Protein AF-A0A3D4XQU2-F1 (afdb_monomer)

Structure (mmCIF, N/CA/C/O backbone):
data_AF-A0A3D4XQU2-F1
#
_entry.id   AF-A0A3D4XQU2-F1
#
loop_
_atom_site.group_PDB
_atom_site.id
_atom_site.type_symbol
_atom_site.label_atom_id
_atom_site.label_alt_id
_atom_site.label_comp_id
_atom_site.label_asym_id
_atom_site.label_entity_id
_atom_site.label_seq_id
_atom_site.pdbx_PDB_ins_code
_atom_site.Cartn_x
_atom_site.Cartn_y
_atom_site.Cartn_z
_atom_site.occupancy
_atom_site.B_iso_or_equiv
_atom_site.auth_seq_id
_atom_site.auth_comp_id
_atom_site.auth_asym_id
_atom_site.auth_atom_id
_atom_site.pdbx_PDB_model_num
ATOM 1 N N . MET A 1 1 ? 2.471 10.747 26.305 1.00 48.62 1 MET A N 1
ATOM 2 C CA . MET A 1 1 ? 1.966 9.851 25.245 1.00 48.62 1 MET A CA 1
ATOM 3 C C . MET A 1 1 ? 2.435 8.451 25.588 1.00 48.62 1 MET A C 1
ATOM 5 O O . MET A 1 1 ? 3.617 8.169 25.452 1.00 48.62 1 MET A O 1
ATOM 9 N N . SER A 1 2 ? 1.565 7.637 26.184 1.00 59.47 2 SER A N 1
ATOM 10 C CA . SER A 1 2 ? 1.895 6.248 26.513 1.00 59.47 2 SER A CA 1
ATOM 11 C C . SER A 1 2 ? 1.587 5.416 25.278 1.00 59.47 2 SER A C 1
ATOM 13 O O . SER A 1 2 ? 0.427 5.330 24.897 1.00 59.47 2 SER A O 1
ATOM 15 N N . PHE A 1 3 ? 2.613 4.874 24.627 1.00 60.78 3 PHE A N 1
ATOM 16 C CA . PHE A 1 3 ? 2.453 4.053 23.428 1.00 60.78 3 PHE A CA 1
ATOM 17 C C . PHE A 1 3 ? 1.748 2.746 23.824 1.00 60.78 3 PHE A C 1
ATOM 19 O O . PHE A 1 3 ? 2.338 1.901 24.504 1.00 60.78 3 PHE A O 1
ATOM 26 N N . ASP A 1 4 ? 0.470 2.596 23.470 1.00 64.31 4 ASP A N 1
ATOM 27 C CA . ASP A 1 4 ? -0.316 1.426 23.866 1.00 64.31 4 ASP A CA 1
ATOM 28 C C . ASP A 1 4 ? -0.169 0.305 22.828 1.00 64.31 4 ASP A C 1
ATOM 30 O O . ASP A 1 4 ? -0.841 0.248 21.798 1.00 64.31 4 ASP A O 1
ATOM 34 N N . TYR A 1 5 ? 0.750 -0.617 23.109 1.00 65.19 5 TYR A N 1
ATOM 35 C CA . TYR A 1 5 ? 1.066 -1.746 22.233 1.00 65.19 5 TYR A CA 1
ATOM 36 C C . TYR A 1 5 ? -0.092 -2.743 22.067 1.00 65.19 5 TYR A C 1
ATOM 38 O O . TYR A 1 5 ? -0.075 -3.545 21.134 1.00 65.19 5 TYR A O 1
ATOM 46 N N . LYS A 1 6 ? -1.116 -2.711 22.932 1.00 62.22 6 LYS A N 1
ATOM 47 C CA . LYS A 1 6 ? -2.312 -3.551 22.773 1.00 62.22 6 LYS A CA 1
ATOM 48 C C . LYS A 1 6 ? -3.223 -3.033 21.660 1.00 62.22 6 LYS A C 1
ATOM 50 O O . LYS A 1 6 ? -3.827 -3.844 20.958 1.00 62.22 6 LYS A O 1
ATOM 55 N N . ARG A 1 7 ? -3.279 -1.715 21.434 1.00 64.19 7 ARG A N 1
ATOM 56 C CA . ARG A 1 7 ? -4.055 -1.117 20.330 1.00 64.19 7 ARG A CA 1
ATOM 57 C C . ARG A 1 7 ? -3.435 -1.314 18.945 1.00 64.19 7 ARG A C 1
ATOM 59 O O . ARG A 1 7 ? -4.141 -1.166 17.951 1.00 64.19 7 ARG A O 1
ATOM 66 N N . LEU A 1 8 ? -2.165 -1.723 18.864 1.00 63.12 8 LEU A N 1
ATOM 67 C CA . LEU A 1 8 ? -1.506 -2.088 17.600 1.00 63.12 8 LEU A CA 1
ATOM 68 C C . LEU A 1 8 ? -2.122 -3.320 16.929 1.00 63.12 8 LEU A C 1
ATOM 70 O O . LEU A 1 8 ? -1.996 -3.462 15.720 1.00 63.12 8 LEU A O 1
ATOM 74 N N . PHE A 1 9 ? -2.752 -4.213 17.698 1.00 61.50 9 PHE A N 1
ATOM 75 C CA . PHE A 1 9 ? -3.322 -5.476 17.206 1.00 61.50 9 PHE A CA 1
ATOM 76 C C . PHE A 1 9 ? -4.850 -5.507 17.252 1.00 61.50 9 PHE A C 1
ATOM 78 O O . PHE A 1 9 ? -5.470 -6.467 16.794 1.00 61.50 9 PHE A O 1
ATOM 85 N N . LYS A 1 10 ? -5.474 -4.462 17.800 1.00 64.38 10 LYS A N 1
ATOM 86 C CA . LYS A 1 10 ? -6.925 -4.357 17.852 1.00 64.38 10 LYS A CA 1
ATOM 87 C C . LYS A 1 10 ? -7.426 -3.853 16.499 1.00 64.38 10 LYS A C 1
ATOM 89 O O . LYS A 1 10 ? -7.158 -2.715 16.119 1.00 64.38 10 LYS A O 1
ATOM 94 N N . PHE A 1 11 ? -8.121 -4.721 15.765 1.00 60.22 11 PHE A N 1
ATOM 95 C CA . PHE A 1 11 ? -8.783 -4.364 14.513 1.00 60.22 11 PHE A CA 1
ATOM 96 C C . PHE A 1 11 ? -9.969 -3.445 14.809 1.00 60.22 11 PHE A C 1
ATOM 98 O O . PHE A 1 11 ? -11.041 -3.893 15.207 1.00 60.22 11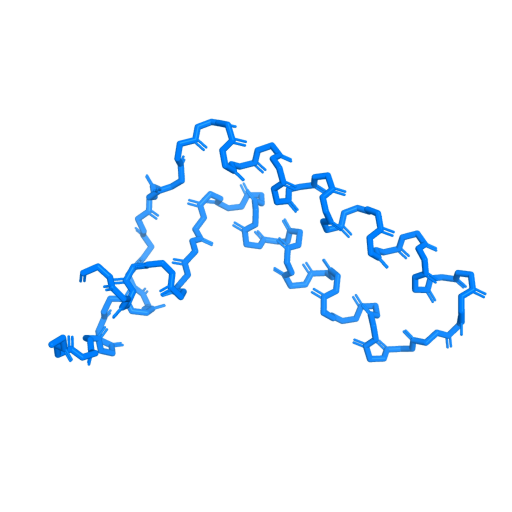 PHE A O 1
ATOM 105 N N . GLU A 1 12 ? -9.758 -2.152 14.610 1.00 66.31 12 GLU A N 1
ATOM 106 C CA . GLU A 1 12 ? -10.794 -1.127 14.649 1.00 66.31 12 GLU A CA 1
ATOM 107 C C . GLU A 1 12 ? -10.735 -0.341 13.334 1.00 66.31 12 GLU A C 1
ATOM 109 O O . GLU A 1 12 ? -9.653 -0.019 12.830 1.00 66.31 12 GLU A O 1
ATOM 114 N N . LEU A 1 13 ? -11.908 -0.066 12.756 1.00 63.34 13 LEU A N 1
ATOM 115 C CA . LEU A 1 13 ? -12.071 0.802 11.588 1.00 63.34 13 LEU A CA 1
ATOM 116 C C . LEU A 1 13 ? -11.849 2.257 12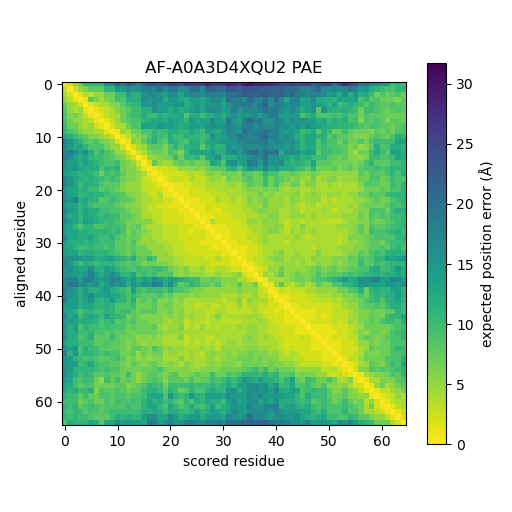.032 1.00 63.34 13 LEU A C 1
ATOM 118 O O . LEU A 1 13 ? -12.791 3.024 12.181 1.00 63.34 13 LEU A O 1
ATOM 122 N N . ASN A 1 14 ? -10.588 2.602 12.297 1.00 64.44 14 ASN A N 1
ATOM 123 C CA . ASN A 1 14 ? -10.169 3.908 12.821 1.00 64.44 14 ASN A CA 1
ATOM 124 C C . ASN A 1 14 ? -9.914 4.945 11.718 1.00 64.44 14 ASN A C 1
ATOM 126 O O . ASN A 1 14 ? -9.610 6.099 12.002 1.00 64.44 14 ASN A O 1
ATOM 130 N N . LEU A 1 15 ? -9.978 4.545 10.445 1.00 64.44 15 LEU A N 1
ATOM 131 C CA . LEU A 1 15 ? -9.721 5.448 9.330 1.00 64.44 15 LEU A CA 1
ATOM 132 C C . LEU A 1 15 ? -11.020 6.062 8.812 1.00 64.44 15 LEU A C 1
ATOM 134 O O . LEU A 1 15 ? -11.862 5.367 8.245 1.00 64.44 15 LEU A O 1
ATOM 138 N N . ASP A 1 16 ? -11.107 7.388 8.925 1.00 69.00 16 ASP A N 1
ATOM 139 C CA . ASP A 1 16 ? -12.058 8.199 8.167 1.00 69.00 16 ASP A CA 1
ATOM 140 C C . ASP A 1 16 ? -11.922 7.929 6.656 1.00 69.00 16 ASP A C 1
ATOM 142 O O . ASP A 1 16 ? -10.830 7.635 6.146 1.00 69.00 16 ASP A O 1
ATOM 146 N N . GLU A 1 17 ? -13.027 8.050 5.921 1.00 71.62 17 GLU A N 1
ATOM 147 C CA . GLU A 1 17 ? -13.104 7.750 4.488 1.00 71.62 17 GLU A CA 1
ATOM 148 C C . GLU A 1 17 ? -12.060 8.524 3.661 1.00 71.62 17 GLU A C 1
ATOM 150 O O . GLU A 1 17 ? -11.528 8.015 2.667 1.00 71.62 17 GLU A O 1
ATOM 155 N N . THR A 1 18 ? -11.714 9.734 4.105 1.00 72.88 18 THR A N 1
ATOM 156 C CA . THR A 1 18 ? -10.717 10.603 3.469 1.00 72.88 18 THR A CA 1
ATOM 157 C C . THR A 1 18 ? -9.299 10.061 3.652 1.00 72.88 18 THR A C 1
ATOM 159 O O . THR A 1 18 ? -8.537 9.936 2.687 1.00 72.88 18 THR A O 1
ATOM 162 N N . ASN A 1 19 ? -8.958 9.657 4.878 1.00 71.06 19 ASN A N 1
ATOM 163 C CA . ASN A 1 19 ? -7.649 9.092 5.210 1.00 71.06 19 ASN A CA 1
ATOM 164 C C . ASN A 1 19 ? -7.449 7.718 4.558 1.00 71.06 19 ASN A C 1
ATOM 166 O O . ASN A 1 19 ? -6.347 7.395 4.103 1.00 71.06 19 ASN A O 1
ATOM 170 N N . LYS A 1 20 ? -8.529 6.935 4.439 1.00 74.25 20 LYS A N 1
ATOM 171 C CA . LYS A 1 20 ? -8.540 5.667 3.704 1.00 74.25 20 LYS A CA 1
ATOM 172 C C . LYS A 1 20 ? -8.182 5.869 2.230 1.00 74.25 20 LYS A C 1
ATOM 174 O O . LYS A 1 20 ? -7.311 5.170 1.711 1.00 74.25 20 LYS A O 1
ATOM 179 N N . LYS A 1 21 ? -8.809 6.849 1.566 1.00 76.50 21 LYS A N 1
ATOM 180 C CA . LYS A 1 21 ? -8.527 7.183 0.161 1.00 76.50 21 LYS A CA 1
ATOM 181 C C . LYS A 1 21 ? -7.080 7.629 -0.010 1.00 76.50 21 LYS A C 1
ATOM 183 O O . LYS A 1 21 ? -6.380 7.061 -0.842 1.00 76.50 21 LYS A O 1
ATOM 188 N N . TYR A 1 22 ? -6.600 8.561 0.814 1.00 79.50 22 TYR A N 1
ATOM 189 C CA . TYR A 1 22 ? -5.223 9.053 0.717 1.00 79.50 22 TYR A CA 1
ATOM 190 C C . TYR A 1 22 ? -4.189 7.926 0.851 1.00 79.50 22 TYR A C 1
ATOM 192 O O . TYR A 1 22 ? -3.251 7.848 0.062 1.00 79.50 22 TYR A O 1
ATOM 200 N N . ARG A 1 23 ? -4.396 6.989 1.785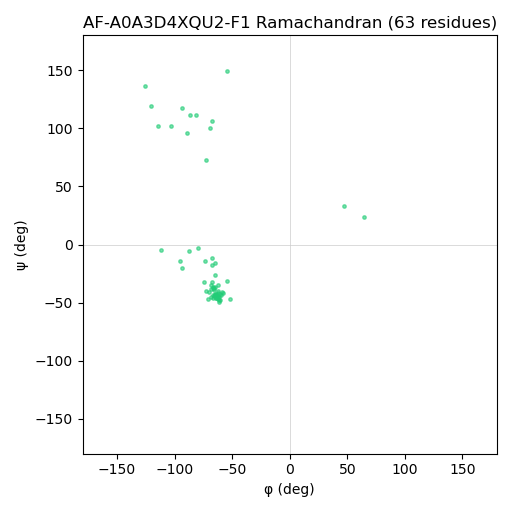 1.00 79.00 23 ARG A N 1
ATOM 201 C CA . ARG A 1 23 ? -3.517 5.823 1.953 1.00 79.00 23 ARG A CA 1
ATOM 202 C C . ARG A 1 23 ? -3.571 4.826 0.810 1.00 79.00 23 ARG A C 1
ATOM 204 O O . ARG A 1 23 ? -2.531 4.286 0.449 1.00 79.00 23 ARG A O 1
ATOM 211 N N . LEU A 1 24 ? -4.749 4.583 0.243 1.00 79.94 24 LEU A N 1
ATOM 212 C CA . LEU A 1 24 ? -4.889 3.720 -0.928 1.00 79.94 24 LEU A CA 1
ATOM 213 C C . LEU A 1 24 ? -4.213 4.339 -2.155 1.00 79.94 24 LEU A C 1
ATOM 215 O O . LEU A 1 24 ? -3.478 3.641 -2.846 1.00 79.94 24 LEU A O 1
ATOM 219 N N . TYR A 1 25 ? -4.385 5.645 -2.383 1.00 83.12 25 TYR A N 1
ATOM 220 C CA . TYR A 1 25 ? -3.706 6.358 -3.468 1.00 83.12 25 TYR A CA 1
ATOM 221 C C . TYR A 1 25 ? -2.192 6.403 -3.263 1.00 83.12 25 TYR A C 1
ATOM 223 O O . TYR A 1 25 ? -1.446 6.117 -4.197 1.00 83.12 25 TYR A O 1
ATOM 231 N N . ALA A 1 26 ? -1.728 6.692 -2.045 1.00 84.25 26 ALA A N 1
ATOM 232 C CA . ALA A 1 26 ? -0.308 6.671 -1.720 1.00 84.25 26 ALA A CA 1
ATOM 233 C C . ALA A 1 26 ? 0.282 5.259 -1.877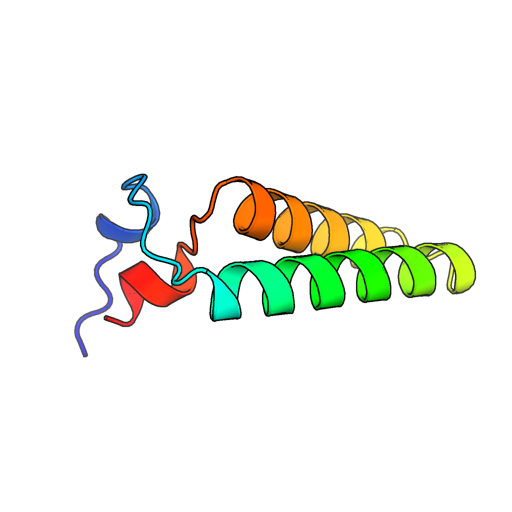 1.00 84.25 26 ALA A C 1
ATOM 235 O O . ALA A 1 26 ? 1.349 5.103 -2.466 1.00 84.25 26 ALA A O 1
ATOM 236 N N . GLY A 1 27 ? -0.417 4.223 -1.402 1.00 82.94 27 GLY A N 1
ATOM 237 C CA . GLY A 1 27 ? -0.011 2.822 -1.540 1.00 82.94 27 GLY A CA 1
ATOM 238 C C . GLY A 1 27 ? 0.082 2.392 -3.002 1.00 82.94 27 GLY A C 1
ATOM 239 O O . GLY A 1 27 ? 1.118 1.883 -3.426 1.00 82.94 27 GLY A O 1
ATOM 240 N N . ALA A 1 28 ? -0.943 2.702 -3.799 1.00 83.75 28 ALA A N 1
ATOM 241 C CA . ALA A 1 28 ? -0.970 2.430 -5.232 1.00 83.75 28 ALA A CA 1
ATOM 242 C C . ALA A 1 28 ? 0.142 3.176 -5.986 1.00 83.75 28 ALA A C 1
ATOM 244 O O . ALA A 1 28 ? 0.852 2.569 -6.785 1.00 83.75 28 ALA A O 1
ATOM 245 N N . ALA A 1 29 ? 0.357 4.463 -5.696 1.00 85.69 29 ALA A N 1
ATOM 246 C CA . ALA A 1 29 ? 1.446 5.234 -6.290 1.00 85.69 29 ALA A CA 1
ATOM 247 C C . ALA A 1 29 ? 2.818 4.635 -5.940 1.00 85.69 29 ALA A C 1
ATOM 249 O O . ALA A 1 29 ? 3.670 4.479 -6.814 1.00 85.69 29 ALA A O 1
ATOM 250 N N . THR A 1 30 ? 3.011 4.225 -4.683 1.00 86.62 30 THR A N 1
ATOM 251 C CA . THR A 1 30 ? 4.261 3.598 -4.225 1.00 86.62 30 THR A CA 1
ATOM 252 C C . THR A 1 30 ? 4.491 2.243 -4.899 1.00 86.62 30 THR A C 1
ATOM 254 O O . THR A 1 30 ? 5.623 1.931 -5.263 1.00 86.62 30 THR A O 1
ATOM 257 N N . LEU A 1 31 ? 3.431 1.459 -5.132 1.00 85.38 31 LEU A N 1
ATOM 258 C CA . LEU A 1 31 ? 3.505 0.203 -5.883 1.00 85.38 31 LEU A CA 1
ATOM 259 C C . LEU A 1 31 ? 3.898 0.431 -7.349 1.00 85.38 31 LEU A C 1
ATOM 261 O O . LEU A 1 31 ? 4.771 -0.268 -7.856 1.00 85.38 31 LEU A O 1
ATOM 265 N N . VAL A 1 32 ? 3.321 1.433 -8.017 1.00 86.19 32 VAL A N 1
ATOM 266 C CA . VAL A 1 32 ? 3.685 1.771 -9.405 1.00 86.19 32 VAL A CA 1
ATOM 267 C C . VAL A 1 32 ? 5.150 2.208 -9.492 1.00 86.19 32 VAL A C 1
ATOM 269 O O . VAL A 1 32 ? 5.897 1.698 -10.327 1.00 86.19 32 VAL A O 1
ATOM 272 N N . VAL A 1 33 ? 5.593 3.092 -8.593 1.00 86.06 33 VAL A N 1
ATOM 273 C CA . VAL A 1 33 ? 6.993 3.545 -8.533 1.00 86.06 33 VAL A CA 1
ATOM 274 C C . VAL A 1 33 ? 7.939 2.384 -8.223 1.00 86.06 33 VAL A C 1
ATOM 276 O O . VAL A 1 33 ? 9.006 2.280 -8.822 1.00 86.06 33 VAL A O 1
ATOM 279 N N . SER A 1 34 ? 7.544 1.479 -7.328 1.00 85.12 34 SER A N 1
ATOM 280 C CA . SER A 1 34 ? 8.319 0.287 -6.983 1.00 85.12 34 SER A CA 1
ATOM 281 C C . SER A 1 34 ? 8.575 -0.621 -8.188 1.00 85.12 34 SER A C 1
ATOM 283 O O . SER A 1 34 ? 9.702 -1.097 -8.346 1.00 85.12 34 SER A O 1
ATOM 285 N N . VAL A 1 35 ? 7.556 -0.844 -9.025 1.00 83.31 35 VAL A N 1
ATOM 286 C CA . VAL A 1 35 ? 7.669 -1.674 -10.232 1.00 83.31 35 VAL A CA 1
ATOM 287 C C . VAL A 1 35 ? 8.622 -1.029 -11.237 1.00 83.31 35 VAL A C 1
ATOM 289 O O . VAL A 1 35 ? 9.484 -1.717 -11.777 1.00 83.31 35 VAL A O 1
ATOM 292 N N . VAL A 1 36 ? 8.536 0.292 -11.431 1.00 84.94 36 VAL A N 1
ATOM 293 C CA . VAL A 1 36 ? 9.447 1.037 -12.322 1.00 84.94 36 VAL A CA 1
ATOM 294 C C . VAL A 1 36 ? 10.888 1.017 -11.802 1.00 84.94 36 VAL A C 1
ATOM 296 O O . VAL A 1 36 ? 11.823 0.850 -12.578 1.00 84.94 36 VAL A O 1
ATOM 299 N N . MET A 1 37 ? 11.076 1.136 -10.486 1.00 84.12 37 MET A N 1
ATOM 300 C CA . MET A 1 37 ? 12.393 1.094 -9.842 1.00 84.12 37 MET A CA 1
ATOM 301 C C . MET A 1 37 ? 12.933 -0.345 -9.672 1.00 84.12 37 MET A C 1
ATOM 303 O O . MET A 1 37 ? 14.021 -0.524 -9.128 1.00 84.12 37 MET A O 1
ATOM 307 N N . ALA A 1 38 ? 12.166 -1.379 -10.053 1.00 82.56 38 ALA A N 1
ATOM 308 C CA . ALA A 1 38 ? 12.466 -2.800 -9.826 1.00 82.56 38 ALA A CA 1
ATOM 309 C C . ALA A 1 38 ? 12.914 -3.123 -8.381 1.00 82.56 38 ALA A C 1
ATOM 311 O O . ALA A 1 38 ? 13.745 -3.998 -8.133 1.00 82.56 38 ALA A O 1
ATOM 312 N N . SER A 1 39 ? 12.369 -2.394 -7.403 1.00 81.06 39 SER A N 1
ATOM 313 C CA . SER A 1 39 ? 12.818 -2.449 -6.012 1.00 81.06 39 SER A CA 1
ATOM 314 C C . SER A 1 39 ? 11.852 -3.259 -5.154 1.00 81.06 39 SER A C 1
ATOM 316 O O . SER A 1 39 ? 10.810 -2.762 -4.720 1.00 81.06 39 SER A O 1
ATOM 318 N N . ILE A 1 40 ? 12.252 -4.499 -4.864 1.00 82.31 40 ILE A N 1
ATOM 319 C CA . ILE A 1 40 ? 11.545 -5.460 -4.002 1.00 82.31 40 ILE A CA 1
ATOM 320 C C . ILE A 1 40 ? 11.177 -4.885 -2.616 1.00 82.31 40 ILE A C 1
ATOM 322 O O . ILE A 1 40 ? 10.021 -5.040 -2.216 1.00 82.31 40 ILE A O 1
ATOM 326 N N . PRO A 1 41 ? 12.070 -4.193 -1.869 1.00 83.25 41 PRO A N 1
ATOM 327 C CA . PRO A 1 41 ? 11.700 -3.668 -0.549 1.00 83.25 41 PRO A CA 1
ATOM 328 C C . PRO A 1 41 ? 10.613 -2.589 -0.634 1.00 83.25 41 PRO A C 1
ATOM 330 O O . PRO A 1 41 ? 9.711 -2.549 0.199 1.00 83.25 41 PRO A O 1
ATOM 333 N N . LEU A 1 42 ? 10.653 -1.752 -1.674 1.00 78.25 42 LEU A N 1
ATOM 334 C CA . LEU A 1 42 ? 9.649 -0.715 -1.911 1.00 78.25 42 LEU A CA 1
ATOM 335 C C . LEU A 1 42 ? 8.282 -1.324 -2.261 1.00 78.25 42 LEU A C 1
ATOM 337 O O . LEU A 1 42 ? 7.243 -0.783 -1.883 1.00 78.25 42 LEU A O 1
ATOM 341 N N . LEU A 1 43 ? 8.296 -2.479 -2.932 1.00 82.94 43 LEU A N 1
ATOM 342 C CA . LEU A 1 43 ? 7.099 -3.225 -3.314 1.00 82.94 43 LEU A CA 1
ATOM 343 C C . LEU A 1 43 ? 6.387 -3.768 -2.079 1.00 82.94 43 LEU A C 1
ATOM 345 O O . LEU A 1 43 ? 5.181 -3.589 -1.931 1.00 82.94 43 LEU A O 1
ATOM 349 N N . LEU A 1 44 ? 7.147 -4.359 -1.153 1.00 84.81 44 LEU A N 1
ATOM 350 C CA . LEU A 1 44 ? 6.625 -4.862 0.117 1.00 84.81 44 LEU A CA 1
ATOM 351 C C . LEU A 1 44 ? 6.009 -3.744 0.963 1.00 84.81 44 LEU A C 1
ATOM 353 O O . LEU A 1 44 ? 4.900 -3.903 1.472 1.00 84.81 44 LEU A O 1
ATOM 357 N N . VAL A 1 45 ? 6.683 -2.595 1.067 1.00 84.62 45 VAL A N 1
ATOM 358 C CA . VAL A 1 45 ? 6.158 -1.435 1.805 1.00 84.62 45 VAL A CA 1
ATOM 359 C C . VAL A 1 45 ? 4.870 -0.913 1.165 1.00 84.62 45 VAL A C 1
ATOM 361 O O . VAL A 1 45 ? 3.884 -0.695 1.871 1.00 84.62 45 VAL A O 1
ATOM 364 N N . GLY A 1 46 ? 4.838 -0.776 -0.165 1.00 82.00 46 GLY A N 1
ATOM 365 C CA . GLY A 1 46 ? 3.633 -0.383 -0.896 1.00 82.00 46 GLY A CA 1
ATOM 366 C C . GLY A 1 46 ? 2.471 -1.3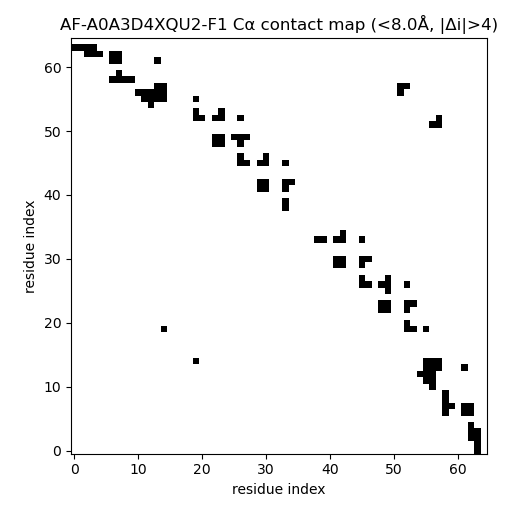51 -0.660 1.00 82.00 46 GLY A C 1
ATOM 367 O O . GLY A 1 46 ? 1.342 -0.921 -0.421 1.00 82.00 46 GLY A O 1
ATOM 368 N N . LEU A 1 47 ? 2.741 -2.657 -0.635 1.00 82.88 47 LEU A N 1
ATOM 369 C CA . LEU A 1 47 ? 1.727 -3.694 -0.444 1.00 82.88 47 LEU A CA 1
ATOM 370 C C . LEU A 1 47 ? 1.145 -3.655 0.975 1.00 82.88 47 LEU A C 1
ATOM 372 O O . LEU A 1 47 ? -0.074 -3.637 1.133 1.00 82.88 47 LEU A O 1
ATOM 376 N N . ILE A 1 48 ? 1.993 -3.532 2.001 1.00 83.00 48 ILE A N 1
ATOM 377 C CA . ILE A 1 48 ? 1.558 -3.393 3.402 1.00 83.00 48 ILE A CA 1
ATOM 378 C C . ILE A 1 48 ? 0.738 -2.108 3.589 1.00 83.00 48 ILE A C 1
ATOM 380 O O . ILE A 1 48 ? -0.307 -2.117 4.246 1.00 83.00 48 ILE A O 1
ATOM 384 N N . MET A 1 49 ? 1.166 -1.000 2.979 1.00 78.50 49 MET A N 1
ATOM 385 C CA . MET A 1 49 ? 0.458 0.278 3.074 1.00 78.50 49 MET A CA 1
ATOM 386 C C . MET A 1 49 ? -0.909 0.234 2.375 1.00 78.50 49 MET A C 1
ATOM 388 O O . MET A 1 49 ? -1.896 0.759 2.890 1.00 78.50 49 MET A O 1
ATOM 392 N N . THR A 1 50 ? -0.994 -0.460 1.240 1.00 82.31 50 THR A N 1
ATOM 393 C CA . THR A 1 50 ? -2.257 -0.636 0.512 1.00 82.31 50 THR A CA 1
ATOM 394 C C . THR A 1 50 ? -3.190 -1.605 1.245 1.00 82.31 50 THR A C 1
ATOM 396 O O . THR A 1 50 ? -4.380 -1.329 1.358 1.00 82.31 50 THR A O 1
ATOM 399 N N . ALA A 1 51 ? -2.665 -2.693 1.818 1.00 79.44 51 ALA A N 1
ATOM 400 C CA . ALA A 1 51 ? -3.440 -3.663 2.595 1.00 79.44 51 ALA A CA 1
ATOM 401 C C . ALA A 1 51 ? -4.026 -3.047 3.878 1.00 79.44 51 ALA A C 1
ATOM 403 O O . ALA A 1 51 ? -5.206 -3.233 4.176 1.00 79.44 51 ALA A O 1
ATOM 404 N N . THR A 1 52 ? -3.233 -2.250 4.600 1.00 76.69 52 THR A N 1
ATOM 405 C CA . THR A 1 52 ? -3.699 -1.503 5.785 1.00 76.69 52 THR A CA 1
ATOM 406 C C . THR A 1 52 ? -4.721 -0.421 5.419 1.00 76.69 52 THR A C 1
ATOM 408 O O . THR A 1 52 ? -5.715 -0.242 6.123 1.00 76.69 52 THR A O 1
ATOM 411 N N . GLY A 1 53 ? -4.553 0.248 4.271 1.00 74.44 53 GLY A N 1
ATOM 412 C CA . GLY A 1 53 ? -5.565 1.146 3.704 1.00 74.44 53 GLY A CA 1
ATOM 413 C C . GLY A 1 53 ? -6.865 0.428 3.313 1.00 74.44 53 GLY A C 1
ATOM 414 O O . GLY A 1 53 ? -7.952 0.915 3.616 1.00 74.4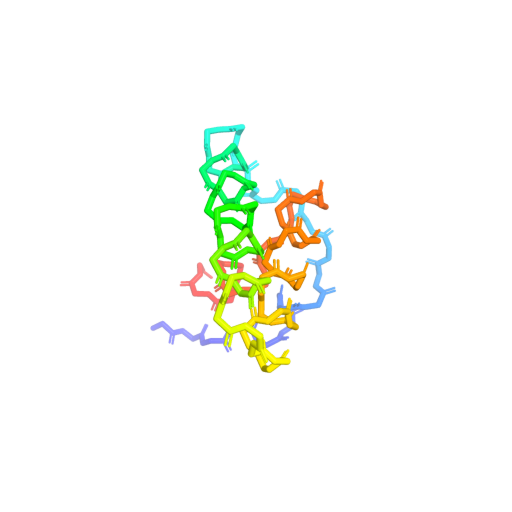4 53 GLY A O 1
ATOM 415 N N . TYR A 1 54 ? -6.782 -0.755 2.698 1.00 73.94 54 TYR A N 1
ATOM 416 C CA . TYR A 1 54 ? -7.952 -1.542 2.292 1.00 73.94 54 TYR A CA 1
ATOM 417 C C . TYR A 1 54 ? -8.772 -2.006 3.501 1.00 73.94 54 TYR A C 1
ATOM 419 O O . TYR A 1 54 ? -9.989 -1.801 3.534 1.00 73.94 54 TYR A O 1
ATOM 427 N N . ALA A 1 55 ? -8.089 -2.527 4.524 1.00 70.50 55 ALA A N 1
ATOM 428 C CA . ALA A 1 55 ? -8.693 -2.950 5.783 1.00 70.50 55 ALA A CA 1
ATOM 4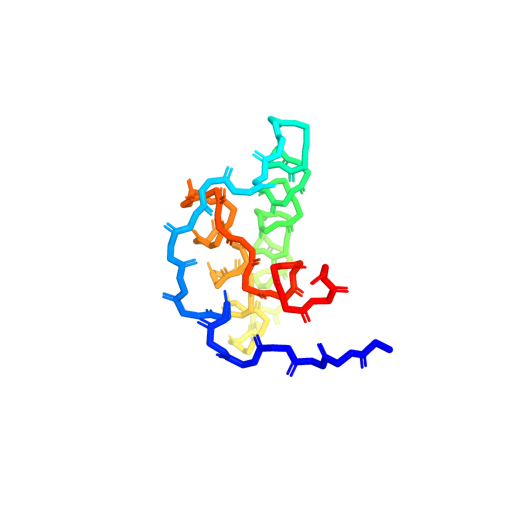29 C C . ALA A 1 55 ? -9.255 -1.783 6.620 1.00 70.50 55 ALA A C 1
ATOM 431 O O . ALA A 1 55 ? -9.968 -2.022 7.589 1.00 70.50 55 ALA A O 1
ATOM 432 N N . GLY A 1 56 ? -8.947 -0.525 6.271 1.00 68.12 56 GLY A N 1
ATOM 433 C CA . GLY A 1 56 ? -9.347 0.637 7.070 1.00 68.12 56 GLY A CA 1
ATOM 434 C C . GLY A 1 56 ? -8.698 0.648 8.458 1.00 68.12 56 GLY A C 1
ATOM 435 O O . GLY A 1 56 ? -9.208 1.287 9.375 1.00 68.12 56 GLY A O 1
ATOM 436 N N . TRP A 1 57 ? -7.561 -0.038 8.595 1.00 67.75 57 TRP A N 1
ATOM 437 C CA . TRP A 1 57 ? -6.872 -0.246 9.857 1.00 67.75 57 TRP A CA 1
ATOM 438 C C . TRP A 1 57 ? -5.463 0.339 9.796 1.00 67.75 57 TRP A C 1
ATOM 440 O O . TRP A 1 57 ? -4.630 -0.058 8.980 1.00 67.75 57 TRP A O 1
ATOM 450 N N . CYS A 1 58 ? -5.184 1.309 10.665 1.00 70.69 58 CYS A N 1
ATOM 451 C CA . CYS A 1 58 ? -3.848 1.853 10.840 1.00 70.69 58 CYS A CA 1
ATOM 452 C C . CYS A 1 58 ? -3.320 1.528 12.239 1.00 70.69 58 CYS A C 1
ATOM 454 O O . CYS A 1 58 ? -3.672 2.252 13.169 1.00 70.69 58 CYS A O 1
ATOM 456 N N . PRO A 1 59 ? -2.432 0.529 12.393 1.00 62.12 59 PRO A N 1
ATOM 457 C CA . PRO A 1 59 ? -1.891 0.184 13.706 1.00 62.12 59 PRO A CA 1
ATOM 458 C C . PRO A 1 59 ? -1.090 1.346 14.311 1.00 62.12 59 PRO A C 1
ATOM 460 O O . PRO A 1 59 ? -1.138 1.585 15.509 1.00 62.12 59 PRO A O 1
ATOM 463 N N . ILE A 1 60 ? -0.385 2.120 13.478 1.00 66.19 60 ILE A N 1
ATOM 464 C CA . ILE A 1 60 ? 0.426 3.247 13.951 1.00 66.19 60 ILE A CA 1
ATOM 465 C C . ILE A 1 60 ? -0.455 4.391 14.461 1.00 66.19 60 ILE A C 1
ATOM 467 O O . ILE A 1 60 ? -0.128 4.945 15.499 1.00 66.19 60 ILE A O 1
ATOM 471 N N . CYS A 1 61 ? -1.566 4.721 13.788 1.00 61.47 61 CYS A N 1
ATOM 472 C CA . CYS A 1 61 ? -2.493 5.754 14.269 1.00 61.47 61 CYS A CA 1
ATOM 473 C C . CYS A 1 61 ? -3.128 5.331 15.598 1.00 61.47 61 CYS A C 1
ATOM 475 O O . CYS A 1 61 ? -3.050 6.074 16.567 1.00 61.47 61 CYS A O 1
ATOM 477 N N . SER A 1 62 ? -3.603 4.084 15.697 1.00 59.44 62 SER A N 1
ATOM 478 C CA . SER A 1 62 ? -4.241 3.596 16.924 1.00 59.44 62 SER A CA 1
ATOM 479 C C . SER A 1 62 ? -3.294 3.462 18.123 1.00 59.44 62 SER A C 1
ATOM 481 O O . SER A 1 62 ? -3.766 3.369 19.253 1.00 59.44 62 SER A O 1
ATOM 483 N N . ALA A 1 63 ? -1.977 3.431 17.898 1.00 56.09 63 ALA A N 1
ATOM 484 C CA . ALA A 1 63 ? -0.966 3.358 18.953 1.00 56.09 63 ALA A CA 1
ATOM 485 C C . ALA A 1 63 ? -0.429 4.725 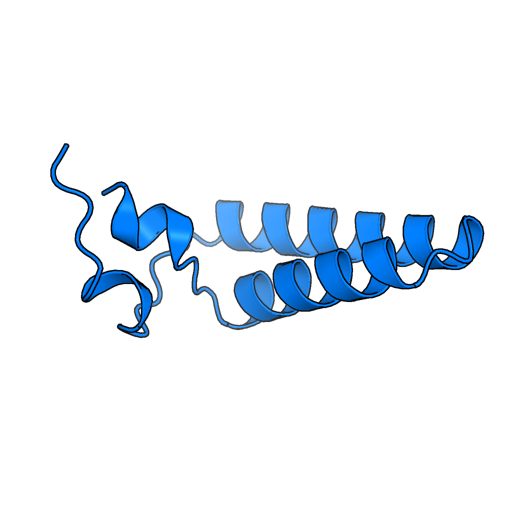19.409 1.00 56.09 63 ALA A C 1
ATOM 487 O O . ALA A 1 63 ? 0.149 4.810 20.496 1.00 56.09 63 ALA A O 1
ATOM 488 N N . ILE A 1 64 ? -0.583 5.766 18.579 1.00 58.50 64 ILE A N 1
ATOM 489 C CA . ILE A 1 64 ? -0.204 7.149 18.917 1.00 58.50 64 ILE A CA 1
ATOM 490 C C . ILE A 1 64 ? -1.379 7.977 19.457 1.00 58.50 64 ILE A C 1
ATOM 492 O O . ILE A 1 64 ? -1.134 9.047 20.016 1.00 58.50 64 ILE A O 1
ATOM 496 N N . GLU A 1 65 ? -2.613 7.491 19.289 1.00 50.66 65 GLU A N 1
ATOM 497 C CA . GLU A 1 65 ? -3.845 8.020 19.899 1.00 50.66 65 GLU A CA 1
ATOM 498 C C . GLU A 1 65 ? -3.978 7.700 21.397 1.00 50.66 65 GLU A C 1
ATOM 500 O O . GLU A 1 65 ? -3.759 6.537 21.811 1.00 50.66 65 GLU A O 1
#

Solvent-accessible surface area (backbone atoms only — not comparable to full-atom values): 3474 Å² total; per-residue (Å²): 135,77,72,41,73,70,40,46,74,54,91,49,79,74,46,52,75,67,59,26,50,52,34,35,53,50,12,51,52,38,35,55,52,16,62,76,66,71,36,66,71,48,34,53,52,15,50,53,41,26,52,32,24,72,67,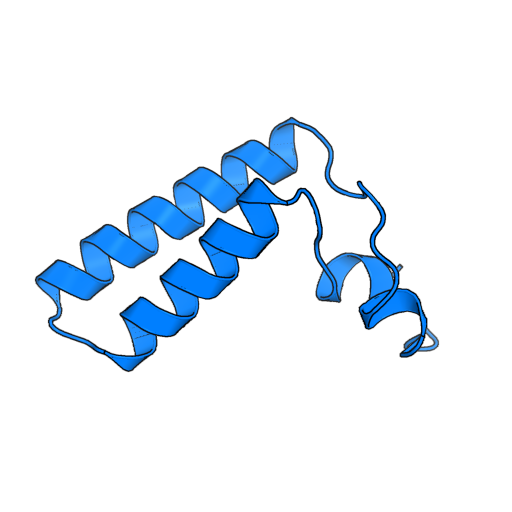24,34,52,41,68,59,49,21,75,101

Mean predicted aligned error: 8.43 Å

Secondary structure (DSSP, 8-state):
----TTTTS-------HHHHHHHHHHHHHHHHHHHHTT-HHHHHHHHHHHHHHHTT--HHHHHH-

Radius of gyration: 13.05 Å; Cα contacts (8 Å, |Δi|>4): 65; chains: 1; bounding box: 26×16×39 Å

Foldseek 3Di:
DQQDLVLLPDQDLPADPVNLVVQLVVLVVQCVVCVVVVPPVSNVVSVVSNVCSVSSHDSVVSRVD

pLDDT: mean 73.42, std 10.16, range [48.62, 86.62]

Nearest PDB structures (foldseek):
  1yvw-assembly1_A  TM=8.075E-01  e=4.293E+00  Bacillus cereus
  1vmg-assembly1_A  TM=6.052E-01  e=2.378E+00  Saccharolobus solfataricus P2
  6j2l-assembly1_B  TM=7.521E-01  e=5.769E+00  Shigella flexneri
  2yxh-assembly1_B  TM=7.120E-01  e=9.819E+00  Thermotoga maritima MSB8
  6j22-assembly1_A  TM=5.926E-01  e=7.752E+00  Shigella flexneri

Sequence (65 aa):
MSFDYKRLFKFELNLDETNKKYRLYAGAATLVVSVVMASIPLLLVGLIMTATGYAGWCPICSAIE